Protein AF-A0A7C3SMB8-F1 (afdb_monomer_lite)

Structure (mmCIF, N/CA/C/O backbone):
data_AF-A0A7C3SMB8-F1
#
_entry.id   AF-A0A7C3SMB8-F1
#
loop_
_atom_site.group_PDB
_atom_site.id
_atom_site.type_symbol
_atom_site.label_atom_id
_atom_site.label_alt_id
_atom_site.label_comp_id
_atom_site.label_asym_id
_atom_site.label_entity_id
_atom_site.label_seq_id
_atom_site.pdbx_PDB_ins_code
_atom_site.Cartn_x
_atom_site.Cartn_y
_atom_site.Cartn_z
_atom_site.occupancy
_atom_site.B_iso_or_equiv
_atom_site.auth_seq_id
_atom_site.auth_comp_id
_atom_site.auth_asym_id
_atom_site.auth_atom_id
_atom_site.pdbx_PDB_model_num
ATOM 1 N N . MET A 1 1 ? 46.370 -9.420 -11.847 1.00 51.91 1 MET A N 1
ATOM 2 C CA . MET A 1 1 ? 45.441 -8.405 -11.314 1.00 51.91 1 MET A CA 1
ATOM 3 C C . MET A 1 1 ? 44.221 -8.369 -12.241 1.00 51.91 1 MET A C 1
ATOM 5 O O . MET A 1 1 ? 43.863 -7.312 -12.716 1.00 51.91 1 MET A O 1
ATOM 9 N N . ASP A 1 2 ? 43.596 -9.518 -12.563 1.00 55.16 2 ASP A N 1
ATOM 10 C CA . ASP A 1 2 ? 42.819 -9.620 -13.826 1.00 55.16 2 ASP A CA 1
ATOM 11 C C . ASP A 1 2 ? 41.520 -10.441 -13.740 1.00 55.16 2 ASP A C 1
ATOM 13 O O . ASP A 1 2 ? 40.904 -10.730 -14.759 1.00 55.16 2 ASP A O 1
ATOM 17 N N . ARG A 1 3 ? 41.046 -10.814 -12.540 1.00 56.50 3 ARG A N 1
ATOM 18 C CA . ARG A 1 3 ? 39.728 -11.476 -12.392 1.00 56.50 3 ARG A CA 1
ATOM 19 C C . ARG A 1 3 ? 38.562 -10.496 -12.253 1.00 56.50 3 ARG A C 1
ATOM 21 O O . ARG A 1 3 ? 37.446 -10.824 -12.637 1.00 56.50 3 ARG A O 1
ATOM 28 N N . HIS A 1 4 ? 38.808 -9.284 -11.754 1.00 50.16 4 HIS A N 1
ATOM 29 C CA . HIS A 1 4 ? 37.756 -8.275 -11.585 1.00 50.16 4 HIS A CA 1
ATOM 30 C C . HIS A 1 4 ? 37.305 -7.657 -12.916 1.00 50.16 4 HIS A C 1
ATOM 32 O O . HIS A 1 4 ? 36.142 -7.295 -13.039 1.00 50.16 4 HIS A O 1
ATOM 38 N N . VAL A 1 5 ? 38.179 -7.602 -13.929 1.00 56.75 5 VAL A N 1
ATOM 39 C CA . VAL A 1 5 ? 37.849 -7.068 -15.265 1.00 56.75 5 VAL A CA 1
ATOM 40 C C . VAL A 1 5 ? 37.092 -8.102 -16.116 1.00 56.75 5 VAL A C 1
ATOM 42 O O . VAL A 1 5 ? 36.185 -7.744 -16.865 1.00 56.75 5 VAL A O 1
ATOM 45 N N . GLN A 1 6 ? 37.370 -9.401 -15.939 1.00 52.41 6 GLN A N 1
ATOM 46 C CA . GLN A 1 6 ? 36.675 -10.476 -16.667 1.00 52.41 6 GLN A CA 1
ATOM 47 C C . GLN A 1 6 ? 35.189 -10.608 -16.289 1.00 52.41 6 GLN A C 1
ATOM 49 O O . GLN A 1 6 ? 34.368 -10.950 -17.139 1.00 52.41 6 GLN A O 1
ATOM 54 N N . LEU A 1 7 ? 34.812 -10.269 -15.050 1.00 52.94 7 LEU A N 1
ATOM 55 C CA . LEU A 1 7 ? 33.410 -10.286 -14.607 1.00 52.94 7 LEU A CA 1
ATOM 56 C C . LEU A 1 7 ? 32.553 -9.200 -15.284 1.00 52.94 7 LEU A C 1
ATOM 58 O O . LEU A 1 7 ? 31.356 -9.405 -15.482 1.00 52.94 7 LEU A O 1
ATOM 62 N N . TYR A 1 8 ? 33.155 -8.075 -15.686 1.00 48.62 8 TYR A N 1
ATOM 63 C CA . TYR A 1 8 ? 32.461 -7.037 -16.457 1.00 48.62 8 TYR A CA 1
ATOM 64 C C . TYR A 1 8 ? 32.262 -7.451 -17.924 1.00 48.62 8 TYR A C 1
ATOM 66 O O . TYR A 1 8 ? 31.190 -7.217 -18.478 1.00 48.62 8 TYR A O 1
ATOM 74 N N . GLY A 1 9 ? 33.240 -8.137 -18.529 1.00 45.81 9 GLY A N 1
ATOM 75 C CA . GLY A 1 9 ? 33.131 -8.660 -19.898 1.00 45.81 9 GLY A CA 1
ATOM 76 C C . GLY A 1 9 ? 32.099 -9.785 -20.054 1.00 45.81 9 GLY A C 1
ATOM 77 O O . GLY A 1 9 ? 31.404 -9.848 -21.063 1.00 45.81 9 GLY A O 1
ATOM 78 N N . ALA A 1 10 ? 31.930 -10.635 -19.035 1.00 52.28 10 ALA A N 1
ATOM 79 C CA . ALA A 1 10 ? 30.941 -11.716 -19.054 1.00 52.28 10 ALA A CA 1
ATOM 80 C C . ALA A 1 10 ? 29.486 -11.217 -18.943 1.00 52.28 10 ALA A C 1
ATOM 82 O O . ALA A 1 10 ? 28.578 -11.841 -19.488 1.00 52.28 10 ALA A O 1
ATOM 83 N N . ARG A 1 11 ? 29.248 -10.076 -18.276 1.00 53.06 11 ARG A N 1
ATOM 84 C CA . ARG A 1 11 ? 27.901 -9.497 -18.125 1.00 53.06 11 ARG A CA 1
ATOM 85 C C . ARG A 1 11 ? 27.381 -8.863 -19.418 1.00 53.06 11 ARG A C 1
ATOM 87 O O . ARG A 1 11 ? 26.179 -8.908 -19.667 1.00 53.06 11 ARG A O 1
ATOM 94 N N . ALA A 1 12 ? 28.284 -8.340 -20.248 1.00 53.62 12 ALA A N 1
ATOM 95 C CA . ALA A 1 12 ? 27.965 -7.744 -21.545 1.00 53.62 12 ALA A CA 1
ATOM 96 C C . ALA A 1 12 ? 27.454 -8.762 -22.584 1.00 53.62 12 ALA A C 1
ATOM 98 O O . ALA A 1 12 ? 26.794 -8.368 -23.536 1.00 53.62 12 ALA A O 1
ATOM 99 N N . ASN A 1 13 ? 27.726 -10.058 -22.390 1.00 51.72 13 ASN A N 1
ATOM 100 C CA . ASN A 1 13 ? 27.324 -11.132 -23.304 1.00 51.72 13 ASN A CA 1
ATOM 101 C C . ASN A 1 13 ? 26.269 -12.069 -22.686 1.00 51.72 13 ASN A C 1
ATOM 103 O O . ASN A 1 13 ? 26.149 -13.231 -23.076 1.00 51.72 13 ASN A O 1
ATOM 107 N N . THR A 1 14 ? 25.536 -11.592 -21.672 1.00 59.62 14 THR A N 1
ATOM 108 C CA . THR A 1 14 ? 24.451 -12.382 -21.081 1.00 59.62 14 THR A CA 1
ATOM 109 C C . THR A 1 14 ? 23.275 -12.444 -22.058 1.00 59.62 14 THR A C 1
ATOM 111 O O . THR A 1 14 ? 22.805 -11.403 -22.518 1.00 59.62 14 THR A O 1
ATOM 114 N N . PRO A 1 15 ? 22.797 -13.646 -22.419 1.00 57.59 15 PRO A N 1
ATOM 115 C CA . PRO A 1 15 ? 21.711 -13.765 -23.373 1.00 57.59 15 PRO A CA 1
ATOM 116 C C . PRO A 1 15 ? 20.425 -13.127 -22.836 1.00 57.59 15 PRO A C 1
ATOM 118 O O . PRO A 1 15 ? 19.921 -13.517 -21.782 1.00 57.59 15 PRO A O 1
ATOM 121 N N . ALA A 1 16 ? 19.855 -12.197 -23.607 1.00 58.62 16 ALA A N 1
ATOM 122 C CA . ALA A 1 16 ? 18.616 -11.481 -23.282 1.00 58.62 16 ALA A CA 1
ATOM 123 C C . ALA A 1 16 ? 17.380 -12.393 -23.107 1.00 58.62 16 ALA A C 1
ATOM 125 O O . ALA A 1 16 ? 16.360 -11.956 -22.585 1.00 58.62 16 ALA A O 1
ATOM 126 N N . TRP A 1 17 ? 17.463 -13.663 -23.520 1.00 56.94 17 TRP A N 1
ATOM 127 C CA . TRP A 1 17 ? 16.396 -14.658 -23.371 1.00 56.94 17 TRP A CA 1
ATOM 128 C C . TRP A 1 17 ? 16.336 -15.304 -21.980 1.00 56.94 17 TRP A C 1
ATOM 130 O O . TRP A 1 17 ? 15.407 -16.063 -21.701 1.00 56.94 17 TRP A O 1
ATOM 140 N N . LEU A 1 18 ? 17.301 -15.030 -21.094 1.00 69.62 18 LEU A N 1
ATOM 141 C CA . LEU A 1 18 ? 17.241 -15.531 -19.725 1.00 69.62 18 LEU A CA 1
ATOM 142 C C . LEU A 1 18 ? 16.073 -14.864 -18.978 1.00 69.62 18 LEU A C 1
ATOM 144 O O . LEU A 1 18 ? 16.053 -13.636 -18.861 1.00 69.62 18 LEU A O 1
ATOM 148 N N . PRO A 1 19 ? 15.142 -15.637 -18.385 1.00 60.72 19 PRO A N 1
ATOM 149 C CA . PRO A 1 19 ? 13.992 -15.079 -17.668 1.00 60.72 19 PRO A CA 1
ATOM 150 C C . PRO A 1 19 ? 14.398 -14.143 -16.520 1.00 60.72 19 PRO A C 1
ATOM 152 O O . PRO A 1 19 ? 13.675 -13.207 -16.198 1.00 60.72 19 PRO A O 1
ATOM 155 N N . GLY A 1 20 ? 15.588 -14.341 -15.942 1.00 59.94 20 GLY A N 1
ATOM 156 C CA . GLY A 1 20 ? 16.136 -13.461 -14.909 1.00 59.94 20 GLY A CA 1
ATOM 157 C C . GLY A 1 20 ? 16.519 -12.058 -15.397 1.00 59.94 20 GLY A C 1
ATOM 158 O O . GLY A 1 20 ? 16.496 -11.134 -14.595 1.00 59.94 20 GLY A O 1
ATOM 159 N N . VAL A 1 21 ? 16.837 -11.868 -16.684 1.00 63.62 21 VAL A N 1
ATOM 160 C CA . VAL A 1 21 ? 17.209 -10.552 -17.245 1.00 63.62 21 VAL A CA 1
ATOM 161 C C . VAL A 1 21 ? 15.972 -9.683 -17.487 1.00 63.62 21 VAL A C 1
ATOM 163 O O . VAL A 1 21 ? 16.014 -8.489 -17.213 1.00 63.62 21 VAL A O 1
ATOM 166 N N . LEU A 1 22 ? 14.844 -10.293 -17.868 1.00 60.06 22 LEU A N 1
ATOM 167 C CA . LEU A 1 22 ? 13.553 -9.615 -18.067 1.00 60.06 22 LEU A CA 1
ATOM 168 C C . LEU A 1 22 ? 12.982 -8.976 -16.788 1.00 60.06 22 LEU A C 1
ATOM 170 O O . LEU A 1 22 ? 12.187 -8.043 -16.869 1.00 60.06 22 LEU A O 1
ATOM 174 N N . LEU A 1 23 ? 13.368 -9.472 -15.607 1.00 59.06 23 LEU A N 1
ATOM 175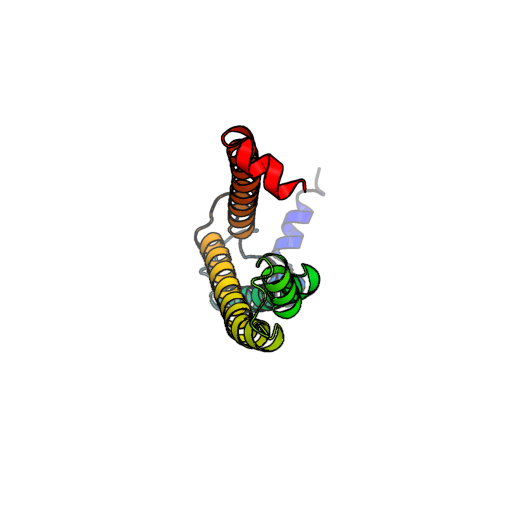 C CA . LEU A 1 23 ? 12.932 -8.942 -14.306 1.00 59.06 23 LEU A CA 1
ATOM 176 C C . LEU A 1 23 ? 13.840 -7.825 -13.778 1.00 59.06 23 LEU A C 1
ATOM 178 O O . LEU A 1 23 ? 13.481 -7.124 -12.829 1.00 59.06 23 LEU A O 1
ATOM 182 N N . ILE A 1 24 ? 15.028 -7.659 -14.362 1.00 61.97 24 ILE A N 1
ATOM 183 C CA . ILE A 1 24 ? 15.972 -6.630 -13.946 1.00 61.97 24 ILE A CA 1
ATOM 184 C C . ILE A 1 24 ? 15.566 -5.339 -14.641 1.00 61.97 24 ILE A C 1
ATOM 186 O O . ILE A 1 24 ? 15.664 -5.192 -15.856 1.00 61.97 24 ILE A O 1
ATOM 190 N N . ALA A 1 25 ? 15.123 -4.378 -13.837 1.00 59.69 25 ALA A N 1
ATOM 191 C CA . ALA A 1 25 ? 14.883 -3.026 -14.300 1.00 59.69 25 ALA A CA 1
ATOM 192 C C . ALA A 1 25 ? 16.101 -2.506 -15.092 1.00 59.69 25 ALA A C 1
ATOM 194 O O . ALA A 1 25 ? 17.234 -2.725 -14.646 1.00 59.69 25 ALA A O 1
ATOM 195 N N . PRO A 1 26 ? 15.901 -1.769 -16.200 1.00 59.09 26 PRO A N 1
ATOM 196 C CA . PRO A 1 26 ? 16.958 -1.327 -17.123 1.00 59.09 26 PRO A CA 1
ATOM 197 C C . PRO A 1 26 ? 17.905 -0.247 -16.546 1.00 59.09 26 PRO A C 1
ATOM 199 O O . PRO A 1 26 ? 18.420 0.614 -17.254 1.00 59.09 26 PRO A O 1
ATOM 202 N N . ARG A 1 27 ? 18.146 -0.279 -15.233 1.00 54.25 27 ARG A N 1
ATOM 203 C CA . ARG A 1 27 ? 19.013 0.619 -14.463 1.00 54.25 27 ARG A CA 1
ATOM 204 C C . ARG A 1 27 ? 20.472 0.151 -14.414 1.00 54.25 27 ARG A C 1
ATOM 206 O O . ARG A 1 27 ? 21.333 0.945 -14.046 1.00 54.25 27 ARG A O 1
ATOM 213 N N . ALA A 1 28 ? 20.780 -1.097 -14.777 1.00 46.03 28 ALA A N 1
ATOM 214 C CA . ALA A 1 28 ? 22.133 -1.641 -14.665 1.00 46.03 28 ALA A CA 1
ATOM 215 C C . ALA A 1 28 ? 22.776 -1.931 -16.032 1.00 46.03 28 ALA A C 1
ATOM 217 O O . ALA A 1 28 ? 22.432 -2.903 -16.694 1.00 46.03 28 ALA A O 1
ATOM 218 N N . LEU A 1 29 ? 23.793 -1.114 -16.334 1.00 45.66 29 LEU A N 1
ATOM 219 C CA . LEU A 1 29 ? 24.797 -1.219 -17.400 1.00 45.66 29 LEU A CA 1
ATOM 220 C C . LEU A 1 29 ? 24.371 -0.806 -18.827 1.00 45.66 29 LEU A C 1
ATOM 222 O O . LEU A 1 29 ? 23.732 -1.534 -19.571 1.00 45.66 29 LEU A O 1
ATOM 226 N N . SER A 1 30 ? 24.859 0.384 -19.199 1.00 46.41 30 SER A N 1
ATOM 227 C CA . SER A 1 30 ? 25.280 0.773 -20.555 1.00 46.41 30 SER A CA 1
ATOM 228 C C . SER A 1 30 ? 24.243 0.817 -21.687 1.00 46.41 30 SER A C 1
ATOM 230 O O . SER A 1 30 ? 24.482 0.256 -22.746 1.00 46.41 30 SER A O 1
ATOM 232 N N . GLN A 1 31 ? 23.238 1.684 -21.507 1.00 4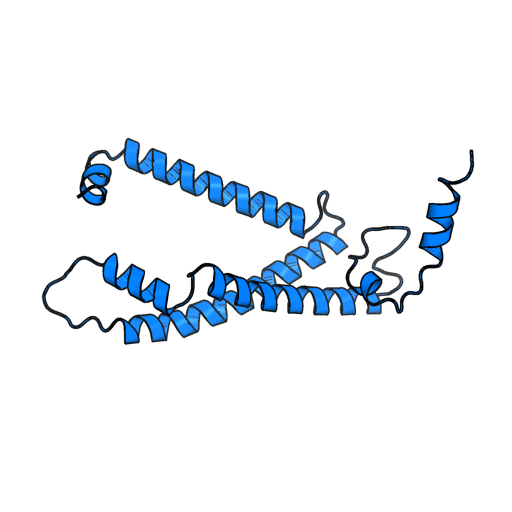9.72 31 GLN A N 1
ATOM 233 C CA . GLN A 1 31 ? 22.480 2.387 -22.563 1.00 49.72 31 GLN A CA 1
ATOM 234 C C . GLN A 1 31 ? 21.468 1.563 -23.380 1.00 49.72 31 GLN A C 1
ATOM 236 O O . GLN A 1 31 ? 21.814 0.522 -23.919 1.00 49.72 31 GLN A O 1
ATOM 241 N N . PRO A 1 32 ? 20.289 2.121 -23.703 1.00 52.66 32 PRO A N 1
ATOM 242 C CA . PRO A 1 32 ? 19.385 3.008 -22.974 1.00 52.66 32 PRO A CA 1
ATOM 243 C C . PRO A 1 32 ? 17.965 2.389 -22.897 1.00 52.66 32 PRO A C 1
ATOM 245 O O . PRO A 1 32 ? 17.578 1.556 -23.711 1.00 52.66 32 PRO A O 1
ATOM 248 N N . ALA A 1 33 ? 17.101 2.895 -22.016 1.00 49.72 33 ALA A N 1
ATOM 249 C CA . ALA A 1 33 ? 15.658 2.597 -22.056 1.00 49.72 33 ALA A CA 1
ATOM 250 C C . ALA A 1 33 ? 14.973 2.964 -23.405 1.00 49.72 33 ALA A C 1
ATOM 252 O O . ALA A 1 33 ? 13.796 2.668 -23.599 1.00 49.72 33 ALA A O 1
ATOM 253 N N . LEU A 1 34 ? 15.723 3.598 -24.322 1.00 46.81 34 LEU A N 1
ATOM 254 C CA . LEU A 1 34 ? 15.347 4.009 -25.674 1.00 46.81 34 LEU A CA 1
ATOM 255 C C . LEU A 1 34 ? 15.883 3.105 -26.808 1.00 46.81 34 LEU A C 1
ATOM 257 O O . LEU A 1 34 ? 15.393 3.265 -27.920 1.00 46.81 34 LEU A O 1
ATOM 261 N N . ALA A 1 35 ? 16.856 2.198 -26.596 1.00 55.19 35 ALA A N 1
ATOM 262 C CA . ALA A 1 35 ? 17.314 1.321 -27.699 1.00 55.19 35 ALA A CA 1
ATOM 263 C C . ALA A 1 35 ? 16.409 0.106 -27.895 1.00 55.19 35 ALA A C 1
ATOM 265 O O . ALA A 1 35 ? 16.194 -0.291 -29.032 1.00 55.19 35 ALA A O 1
ATOM 266 N N . ASP A 1 36 ? 15.820 -0.417 -26.816 1.00 64.06 36 ASP A N 1
ATOM 267 C CA . ASP A 1 36 ? 14.873 -1.533 -26.874 1.00 64.06 36 ASP A CA 1
ATOM 268 C C . ASP A 1 36 ? 13.544 -1.152 -26.199 1.00 64.06 36 ASP A C 1
ATOM 270 O O . ASP A 1 36 ? 13.244 -1.606 -25.088 1.00 64.06 36 ASP A O 1
ATOM 274 N N . PRO A 1 37 ? 12.705 -0.319 -26.851 1.00 70.44 37 PRO A N 1
ATOM 275 C CA . PRO A 1 37 ? 11.393 0.064 -26.319 1.00 70.44 37 PRO A CA 1
ATOM 276 C C . PRO A 1 37 ? 10.500 -1.153 -26.035 1.00 70.44 37 PRO A C 1
ATOM 278 O O . PRO A 1 37 ? 9.674 -1.122 -25.123 1.00 70.44 37 PRO A O 1
ATOM 281 N N . VAL A 1 38 ? 10.710 -2.252 -26.767 1.00 76.69 38 VAL A N 1
ATOM 282 C CA . VAL A 1 38 ? 10.015 -3.530 -26.570 1.00 76.69 38 VAL A CA 1
ATOM 283 C C . VAL A 1 38 ? 10.360 -4.150 -25.212 1.00 76.69 38 VAL A C 1
ATOM 285 O O . VAL A 1 38 ? 9.460 -4.587 -24.499 1.00 76.69 38 VAL A O 1
ATOM 288 N N . HIS A 1 39 ? 11.633 -4.140 -24.805 1.00 71.50 39 HIS A N 1
ATOM 289 C CA . HIS A 1 39 ? 12.053 -4.681 -23.509 1.00 71.50 39 HIS A CA 1
ATOM 290 C C . HIS A 1 39 ? 11.499 -3.846 -22.347 1.00 71.50 39 HIS A C 1
ATOM 292 O O . HIS A 1 39 ? 10.957 -4.397 -21.389 1.00 71.50 39 HIS A O 1
ATOM 298 N N . THR A 1 40 ? 11.558 -2.514 -22.457 1.00 74.56 40 THR A N 1
ATOM 299 C CA . THR A 1 40 ? 10.993 -1.595 -21.453 1.00 74.56 40 THR A CA 1
ATOM 300 C C . THR A 1 40 ? 9.486 -1.798 -21.287 1.00 74.56 40 THR A C 1
ATOM 302 O O . THR A 1 40 ? 8.988 -1.800 -20.160 1.00 74.56 40 THR A O 1
ATOM 305 N N . LEU A 1 41 ? 8.758 -2.017 -22.387 1.00 82.25 41 LEU A N 1
ATOM 306 C CA . LEU A 1 41 ? 7.319 -2.276 -22.354 1.00 82.25 41 LEU A CA 1
ATOM 307 C C . LEU A 1 41 ? 6.989 -3.619 -21.686 1.00 82.25 41 LEU A C 1
ATOM 309 O O . LEU A 1 41 ? 6.109 -3.670 -20.829 1.00 82.25 41 LEU A O 1
ATOM 313 N N . ILE A 1 42 ? 7.711 -4.691 -22.031 1.00 83.44 42 ILE A N 1
ATOM 314 C CA . ILE A 1 42 ? 7.521 -6.018 -21.423 1.00 83.44 42 ILE A CA 1
ATOM 315 C C . ILE A 1 42 ? 7.822 -5.968 -19.921 1.00 83.44 42 ILE A C 1
ATOM 317 O O . ILE A 1 42 ? 7.023 -6.461 -19.123 1.00 83.44 42 ILE A O 1
ATOM 321 N N . TYR A 1 43 ? 8.922 -5.318 -19.528 1.00 82.06 43 TYR A N 1
ATOM 322 C CA . TYR A 1 43 ? 9.263 -5.100 -18.122 1.00 82.06 43 TYR A CA 1
ATOM 323 C C . TYR A 1 43 ? 8.158 -4.327 -17.392 1.00 82.06 43 TYR A C 1
ATOM 325 O O . TYR A 1 43 ? 7.730 -4.744 -16.319 1.00 82.06 43 TYR A O 1
ATOM 333 N N . ALA A 1 44 ? 7.659 -3.229 -17.971 1.00 85.38 44 ALA A N 1
ATOM 334 C CA . ALA A 1 44 ? 6.617 -2.409 -17.357 1.00 85.38 44 ALA A CA 1
ATOM 335 C C . ALA A 1 44 ? 5.321 -3.197 -17.123 1.00 85.38 44 ALA A C 1
ATOM 337 O O . ALA A 1 44 ? 4.757 -3.149 -16.029 1.00 85.38 44 ALA A O 1
ATOM 338 N N . VAL A 1 45 ? 4.870 -3.954 -18.128 1.00 89.81 45 VAL A N 1
ATOM 339 C CA . VAL A 1 45 ? 3.667 -4.791 -18.024 1.00 89.81 45 VAL A CA 1
ATOM 340 C C . VAL A 1 45 ? 3.854 -5.862 -16.955 1.00 89.81 45 VAL A C 1
ATOM 342 O O . VAL A 1 45 ? 3.002 -6.006 -16.080 1.00 89.81 45 VAL A O 1
ATOM 345 N N . LEU A 1 46 ? 4.980 -6.578 -16.975 1.00 89.12 46 LEU A N 1
ATOM 346 C CA . LEU A 1 46 ? 5.258 -7.625 -15.996 1.00 89.12 46 LEU A CA 1
ATOM 347 C C . LEU A 1 46 ? 5.354 -7.053 -14.576 1.00 89.12 46 LEU A C 1
ATOM 349 O O . LEU A 1 46 ? 4.788 -7.628 -13.648 1.00 89.12 46 LEU A O 1
ATOM 353 N N . TYR A 1 47 ? 6.000 -5.898 -14.409 1.00 88.81 47 TYR A N 1
ATOM 354 C CA . TYR A 1 47 ? 6.117 -5.215 -13.123 1.00 88.81 47 TYR A CA 1
ATOM 355 C C . TYR A 1 47 ? 4.747 -4.824 -12.561 1.00 88.81 47 TYR A C 1
ATOM 357 O O . TYR A 1 47 ? 4.466 -5.084 -11.394 1.00 88.81 47 TYR A O 1
ATOM 365 N N . VAL A 1 48 ? 3.872 -4.240 -13.387 1.00 92.62 48 VAL A N 1
ATOM 366 C CA . VAL A 1 48 ? 2.510 -3.866 -12.973 1.00 92.62 48 VAL A CA 1
ATOM 367 C C . VAL A 1 48 ? 1.680 -5.103 -12.631 1.00 92.62 48 VAL A C 1
ATOM 369 O O . VAL A 1 48 ? 1.008 -5.111 -11.602 1.00 92.62 48 VAL A O 1
ATOM 372 N N . LEU A 1 49 ? 1.755 -6.170 -13.433 1.00 94.12 49 LEU A N 1
ATOM 373 C CA . LEU A 1 49 ? 1.066 -7.430 -13.135 1.00 94.12 49 LEU A CA 1
ATOM 374 C C . LEU A 1 49 ? 1.522 -8.017 -11.797 1.00 94.12 49 LEU A C 1
ATOM 376 O O . LEU A 1 49 ? 0.691 -8.413 -10.978 1.00 94.12 49 LEU A O 1
ATOM 380 N N . LEU A 1 50 ? 2.832 -8.022 -11.550 1.00 92.25 50 LEU A N 1
ATOM 381 C CA . LEU A 1 50 ? 3.394 -8.488 -10.291 1.00 92.25 50 LEU A CA 1
ATOM 382 C C . LEU A 1 50 ? 2.962 -7.593 -9.122 1.00 92.25 50 LEU A C 1
ATOM 384 O O . LEU A 1 50 ? 2.597 -8.114 -8.074 1.00 92.25 50 LEU A O 1
ATOM 388 N N . ALA A 1 51 ? 2.926 -6.270 -9.303 1.00 92.88 51 ALA A N 1
ATOM 389 C CA . ALA A 1 51 ? 2.462 -5.322 -8.290 1.00 92.88 51 ALA A CA 1
ATOM 390 C C . ALA A 1 51 ? 0.978 -5.519 -7.928 1.00 92.88 51 ALA A C 1
ATOM 392 O O . ALA A 1 51 ? 0.606 -5.396 -6.759 1.00 92.88 51 ALA A O 1
ATOM 393 N N . VAL A 1 52 ? 0.127 -5.856 -8.902 1.00 95.00 52 VAL A N 1
ATOM 394 C CA . VAL A 1 52 ? -1.284 -6.202 -8.658 1.00 95.00 52 VAL A CA 1
ATOM 395 C C . VAL A 1 52 ? -1.399 -7.520 -7.904 1.00 95.00 52 VAL A C 1
ATOM 397 O O . VAL A 1 52 ? -2.110 -7.580 -6.903 1.00 95.00 52 VAL A O 1
ATOM 400 N N . LEU A 1 53 ? -0.668 -8.554 -8.329 1.00 95.19 53 LEU A N 1
ATOM 401 C CA . LEU A 1 53 ? -0.659 -9.848 -7.644 1.00 95.19 53 LEU A CA 1
ATOM 402 C C . LEU A 1 53 ? -0.205 -9.689 -6.188 1.00 95.19 53 LEU A C 1
ATOM 404 O O . LEU A 1 53 ? -0.876 -10.174 -5.279 1.00 95.19 53 LEU A O 1
ATOM 408 N N . PHE A 1 54 ? 0.884 -8.952 -5.959 1.00 93.38 54 PHE A N 1
ATOM 409 C CA . PHE A 1 54 ? 1.375 -8.659 -4.616 1.00 93.38 54 PHE A CA 1
ATOM 410 C C . PHE A 1 54 ? 0.405 -7.805 -3.803 1.00 93.38 54 PHE A C 1
ATOM 412 O O . PHE A 1 54 ? 0.241 -8.074 -2.621 1.00 93.38 54 PHE A O 1
ATOM 419 N N . GLY A 1 55 ? -0.268 -6.817 -4.399 1.00 92.56 55 GLY A N 1
ATOM 420 C CA . GLY A 1 55 ? -1.267 -6.014 -3.688 1.00 92.56 55 GLY A CA 1
ATOM 421 C C . GLY A 1 55 ? -2.468 -6.838 -3.227 1.00 92.56 55 GLY A C 1
ATOM 422 O O . GLY A 1 55 ? -2.927 -6.693 -2.096 1.00 92.56 55 GLY A O 1
ATOM 423 N N . VAL A 1 56 ? -2.937 -7.757 -4.074 1.00 93.06 56 VAL A N 1
ATOM 424 C CA . VAL A 1 56 ? -3.995 -8.713 -3.725 1.00 93.06 56 VAL A CA 1
ATOM 425 C C . VAL A 1 56 ? -3.534 -9.666 -2.623 1.00 93.06 56 VAL A C 1
ATOM 427 O O . VAL A 1 56 ? -4.235 -9.832 -1.626 1.00 93.06 56 VAL A O 1
ATOM 430 N N . ALA A 1 57 ? -2.351 -10.265 -2.772 1.00 94.12 57 ALA A N 1
ATOM 431 C CA . ALA A 1 57 ? -1.794 -11.172 -1.774 1.00 94.12 57 ALA A CA 1
ATOM 432 C C . ALA A 1 57 ? -1.584 -10.470 -0.424 1.00 94.12 57 ALA A C 1
ATOM 434 O O . ALA A 1 57 ? -1.938 -11.024 0.614 1.00 94.12 57 ALA A O 1
ATOM 435 N N . TRP A 1 58 ? -1.085 -9.231 -0.443 1.00 92.94 58 TRP A N 1
ATOM 436 C CA . TRP A 1 58 ? -0.853 -8.424 0.751 1.00 92.94 58 TRP A CA 1
ATOM 437 C C . TRP A 1 58 ? -2.121 -8.296 1.588 1.00 92.94 58 TRP A C 1
ATOM 439 O O . TRP A 1 58 ? -2.092 -8.630 2.767 1.00 92.94 58 TRP A O 1
ATOM 449 N N . ILE A 1 59 ? -3.245 -7.925 0.971 1.00 92.31 59 ILE A N 1
ATOM 450 C CA . ILE A 1 59 ? -4.524 -7.737 1.671 1.00 92.31 59 ILE A CA 1
ATOM 451 C C . ILE A 1 59 ? -5.017 -9.013 2.340 1.00 92.31 59 ILE A C 1
ATOM 453 O O . ILE A 1 59 ? -5.481 -8.962 3.478 1.00 92.31 59 ILE A O 1
ATOM 457 N N . LEU A 1 60 ? -4.886 -10.148 1.652 1.00 89.19 60 LEU A N 1
ATOM 458 C CA . LEU A 1 60 ? -5.273 -11.450 2.192 1.00 89.19 60 LEU A CA 1
ATOM 459 C C . LEU A 1 60 ? -4.386 -11.860 3.377 1.00 89.19 60 LEU A C 1
ATOM 461 O O . LEU A 1 60 ? -4.868 -12.489 4.312 1.00 89.19 60 LEU A O 1
ATOM 465 N N . THR A 1 61 ? -3.098 -11.505 3.353 1.00 92.00 61 THR A N 1
ATOM 466 C CA . THR A 1 61 ? -2.144 -11.866 4.419 1.00 92.00 61 THR A CA 1
ATOM 467 C C . THR A 1 61 ? -2.109 -10.889 5.591 1.00 92.00 61 THR A C 1
ATOM 469 O O . THR A 1 61 ? -1.766 -11.284 6.700 1.00 92.00 61 THR A O 1
ATOM 472 N N . SER A 1 62 ? -2.449 -9.619 5.371 1.00 89.19 62 SER A N 1
ATOM 473 C CA . SER A 1 62 ? -2.348 -8.562 6.379 1.00 89.19 62 SER A CA 1
ATOM 474 C C . SER A 1 62 ? -3.604 -8.424 7.243 1.00 89.19 62 SER A C 1
ATOM 476 O O . SER A 1 62 ? -3.667 -7.508 8.057 1.00 89.19 62 SER A O 1
ATOM 478 N N . GLY A 1 63 ? -4.632 -9.251 7.014 1.00 85.25 63 GLY A N 1
ATOM 479 C CA . GLY A 1 63 ? -5.938 -9.109 7.665 1.00 85.25 63 GLY A CA 1
ATOM 480 C C . GLY A 1 63 ? -6.663 -7.809 7.299 1.00 85.25 63 GLY A C 1
ATOM 481 O O . GLY A 1 63 ? -7.515 -7.353 8.051 1.00 85.25 63 GLY A O 1
ATOM 482 N N . MET A 1 64 ? -6.309 -7.187 6.162 1.00 87.19 64 MET A N 1
ATOM 483 C CA . MET A 1 64 ? -7.016 -6.011 5.625 1.00 87.19 64 MET A CA 1
ATOM 484 C C . MET A 1 64 ? -8.150 -6.424 4.680 1.00 87.19 64 MET A C 1
ATOM 486 O O . MET A 1 64 ? -8.618 -5.635 3.854 1.00 87.19 64 MET A O 1
ATOM 490 N N . ASP A 1 65 ? -8.564 -7.68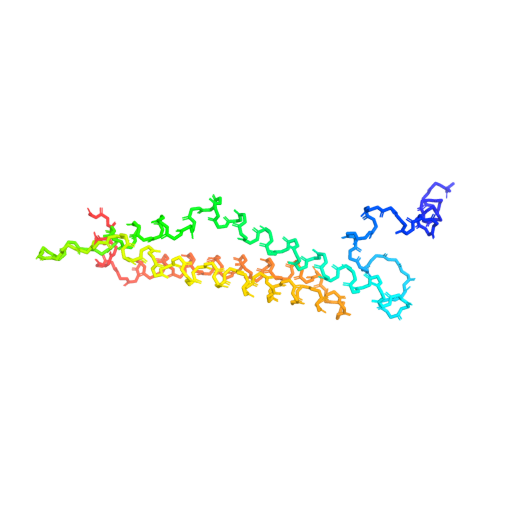5 4.752 1.00 91.06 65 ASP A N 1
ATOM 491 C CA . ASP A 1 65 ? -9.650 -8.206 3.953 1.00 91.06 65 ASP A CA 1
ATOM 492 C C . ASP A 1 65 ? -10.998 -7.589 4.387 1.00 91.06 65 ASP A C 1
ATOM 494 O O . ASP A 1 65 ? -11.167 -7.132 5.522 1.00 91.06 65 ASP A O 1
ATOM 498 N N . PRO A 1 66 ? -11.990 -7.547 3.485 1.00 88.00 66 PRO A N 1
ATOM 499 C CA . PRO A 1 66 ? -13.263 -6.885 3.754 1.00 88.00 66 PRO A CA 1
ATOM 500 C C . PRO A 1 66 ? -14.052 -7.452 4.931 1.00 88.00 66 PRO A C 1
ATOM 502 O O . PRO A 1 66 ? -14.868 -6.730 5.501 1.00 88.00 66 PRO A O 1
ATOM 505 N N . GLU A 1 67 ? -13.866 -8.734 5.245 1.00 88.38 67 GLU A N 1
ATOM 506 C CA . GLU A 1 67 ? -14.598 -9.425 6.305 1.00 88.38 67 GLU A CA 1
ATOM 507 C C . GLU A 1 67 ? -14.009 -9.023 7.655 1.00 88.38 67 GLU A C 1
ATOM 509 O O . GLU A 1 67 ? -14.730 -8.476 8.488 1.00 88.38 67 GLU A O 1
ATOM 514 N N . THR A 1 68 ? -12.688 -9.138 7.806 1.00 88.88 68 THR A N 1
ATOM 515 C CA . THR A 1 68 ? -11.966 -8.706 9.008 1.00 88.88 68 THR A CA 1
ATOM 516 C C . THR A 1 68 ? -12.164 -7.214 9.282 1.00 88.88 68 THR A C 1
ATOM 518 O O . THR A 1 68 ? -12.421 -6.814 10.418 1.00 88.88 68 THR A O 1
ATOM 521 N N . GLN A 1 69 ? -12.117 -6.364 8.250 1.00 88.81 69 GLN A N 1
ATOM 522 C CA . GLN A 1 69 ? -12.350 -4.927 8.418 1.00 88.81 69 GLN A CA 1
ATOM 523 C C . GLN A 1 69 ? -13.805 -4.606 8.791 1.00 88.81 69 GLN A C 1
ATOM 525 O O . GLN A 1 69 ? -14.041 -3.710 9.600 1.00 88.81 69 GLN A O 1
ATOM 530 N N . ALA A 1 70 ? -14.791 -5.322 8.241 1.00 86.25 70 ALA A N 1
ATOM 531 C CA . ALA A 1 70 ? -16.190 -5.143 8.625 1.00 86.25 70 ALA A CA 1
ATOM 532 C C . ALA A 1 70 ? -16.451 -5.604 10.065 1.00 86.25 70 ALA A C 1
ATOM 534 O O . ALA A 1 70 ? -17.182 -4.928 10.786 1.00 86.25 70 ALA A O 1
ATOM 535 N N . GLU A 1 71 ? -15.821 -6.698 10.497 1.00 85.25 71 GLU A N 1
ATOM 536 C CA . GLU A 1 71 ? -15.878 -7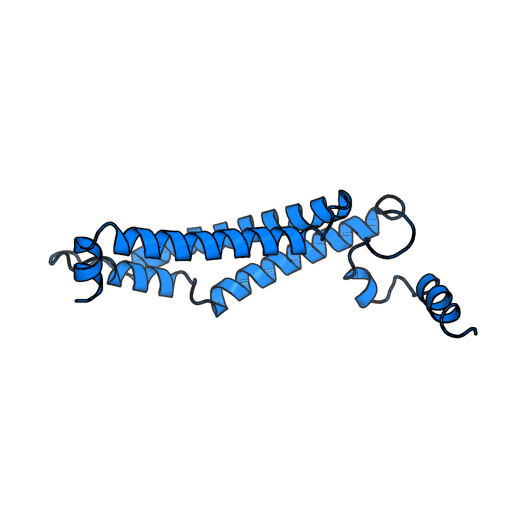.178 11.877 1.00 85.25 71 GLU A CA 1
ATOM 537 C C . GLU A 1 71 ? -15.250 -6.157 12.839 1.00 85.25 71 GLU A C 1
ATOM 539 O O . GLU A 1 71 ? -15.853 -5.809 13.855 1.00 85.25 71 GLU A O 1
ATOM 544 N N . GLN A 1 72 ? -14.075 -5.610 12.506 1.00 85.06 72 GLN A N 1
ATOM 545 C CA . GLN A 1 72 ? -13.435 -4.551 13.294 1.00 85.06 72 GLN A CA 1
ATOM 546 C C . GLN A 1 72 ? -14.301 -3.292 13.379 1.00 85.06 72 GLN A C 1
ATOM 548 O O . GLN A 1 72 ? -14.427 -2.721 14.457 1.00 85.06 72 GLN A O 1
ATOM 553 N N . LEU A 1 73 ? -14.932 -2.871 12.279 1.00 80.56 73 LEU A N 1
ATOM 554 C CA . LEU A 1 73 ? -15.843 -1.723 12.276 1.00 80.56 73 LEU A CA 1
ATOM 555 C C . LEU A 1 73 ? -17.103 -1.991 13.102 1.00 80.56 73 LEU A C 1
ATOM 557 O O . LEU A 1 73 ? -17.517 -1.126 13.867 1.00 80.56 73 LEU A O 1
ATOM 561 N N . ALA A 1 74 ? -17.684 -3.188 12.998 1.00 78.00 74 ALA A N 1
ATOM 562 C CA . ALA A 1 74 ? -18.829 -3.590 13.809 1.00 78.00 74 ALA A CA 1
ATOM 563 C C . ALA A 1 74 ? -18.482 -3.654 15.308 1.00 78.00 74 ALA A C 1
ATOM 565 O O . ALA A 1 74 ? -19.325 -3.330 16.137 1.00 78.00 74 ALA A O 1
ATOM 566 N N . LYS A 1 75 ? -17.242 -4.025 15.656 1.00 76.56 75 LYS A N 1
ATOM 567 C CA . LYS A 1 75 ? -16.724 -4.021 17.036 1.00 76.56 75 LYS A CA 1
ATOM 568 C C . LYS A 1 75 ? -16.370 -2.619 17.541 1.00 76.56 75 LYS A C 1
ATOM 570 O O . LYS A 1 75 ? -16.606 -2.320 18.706 1.00 76.56 75 LYS A O 1
ATOM 575 N N . ALA A 1 76 ? -15.807 -1.765 16.685 1.00 70.31 76 ALA A N 1
ATOM 576 C CA . ALA A 1 76 ? -15.432 -0.386 17.009 1.00 70.31 76 ALA A CA 1
ATOM 577 C C . ALA A 1 76 ? -16.651 0.550 17.085 1.00 70.31 76 ALA A C 1
ATOM 579 O O . ALA A 1 76 ? -16.609 1.591 17.743 1.00 70.31 76 ALA A O 1
ATOM 580 N N . GLN A 1 77 ? -17.758 0.170 16.444 1.00 57.66 77 GLN A N 1
ATOM 581 C CA . GLN A 1 77 ? -19.055 0.803 16.606 1.00 57.66 77 GLN A CA 1
ATOM 582 C C . GLN A 1 77 ? -19.747 0.230 17.850 1.00 57.66 77 GLN A C 1
ATOM 584 O O . GLN A 1 77 ? -20.495 -0.741 17.774 1.00 57.66 77 GLN A O 1
ATOM 589 N N . LEU A 1 78 ? -19.459 0.865 18.996 1.00 61.12 78 LEU A N 1
ATOM 590 C CA . LEU A 1 78 ? -20.358 1.061 20.140 1.00 61.12 78 LEU A CA 1
ATOM 591 C C . LEU A 1 78 ? -21.740 0.418 19.949 1.00 61.12 78 LEU A C 1
ATOM 593 O O . LEU A 1 78 ? -22.477 0.824 19.048 1.00 61.12 78 LEU A O 1
ATOM 597 N N . GLN A 1 79 ? -22.116 -0.513 20.834 1.00 46.94 79 GLN A N 1
ATOM 598 C CA . GLN A 1 79 ? -23.497 -0.979 20.978 1.00 46.94 79 GLN A CA 1
ATOM 599 C C . GLN A 1 79 ? -24.436 0.240 21.001 1.00 46.94 79 GLN A C 1
ATOM 601 O O . GLN A 1 79 ? -24.583 0.888 22.032 1.00 46.94 79 GLN A O 1
ATOM 606 N N . ILE A 1 80 ? -25.085 0.576 19.887 1.00 51.91 80 ILE A N 1
ATOM 607 C CA . ILE A 1 80 ? -26.336 1.322 19.946 1.00 51.91 80 ILE A CA 1
ATOM 608 C C . ILE A 1 80 ? -27.392 0.224 20.051 1.00 51.91 80 ILE A C 1
ATOM 610 O O . ILE A 1 80 ? -27.697 -0.420 19.041 1.00 51.91 80 ILE A O 1
ATOM 614 N N . PRO A 1 81 ? -27.882 -0.084 21.266 1.00 49.84 81 PRO A N 1
ATOM 615 C CA . PRO A 1 81 ? -28.872 -1.131 21.456 1.00 49.84 81 PRO A CA 1
ATOM 616 C C . PRO A 1 81 ? -30.106 -0.777 20.619 1.00 49.84 81 PRO A C 1
ATOM 618 O O . PRO A 1 81 ? -30.752 0.236 20.871 1.00 49.84 81 PRO A O 1
ATOM 621 N N . GLY A 1 82 ? -30.419 -1.576 19.592 1.00 59.66 82 GLY A N 1
ATOM 622 C CA . GLY A 1 82 ? -31.665 -1.404 18.834 1.00 59.66 82 GLY A CA 1
ATOM 623 C C . GLY A 1 82 ? -31.663 -1.783 17.354 1.00 59.66 82 GLY A C 1
ATOM 624 O O . GLY A 1 82 ? -32.741 -2.051 16.830 1.00 59.66 82 GLY A O 1
ATOM 625 N N . PHE A 1 83 ? -30.517 -1.878 16.668 1.00 50.41 83 PHE A N 1
ATOM 626 C CA . PHE A 1 83 ? -30.496 -2.291 15.257 1.00 50.41 83 PHE A CA 1
ATOM 627 C C . PHE A 1 83 ? -29.609 -3.512 15.030 1.00 50.41 83 PHE A C 1
ATOM 629 O O . PHE A 1 83 ? -28.455 -3.561 15.441 1.00 50.41 83 PHE A O 1
ATOM 636 N N . ARG A 1 84 ? -30.162 -4.512 14.334 1.00 59.84 84 ARG A N 1
ATOM 637 C CA . ARG A 1 84 ? -29.411 -5.617 13.728 1.00 59.84 84 ARG A CA 1
ATOM 638 C C . ARG A 1 84 ? -28.509 -5.048 12.626 1.00 59.84 84 ARG A C 1
ATOM 640 O O . ARG A 1 84 ? -28.824 -5.188 11.447 1.00 59.84 84 ARG A O 1
ATOM 647 N N . THR A 1 85 ? -27.420 -4.375 12.988 1.00 58.38 85 THR A N 1
ATOM 648 C CA . THR A 1 85 ? -26.381 -3.968 12.040 1.00 58.38 85 THR A CA 1
ATOM 649 C C . THR A 1 85 ? -25.757 -5.244 11.504 1.00 58.38 85 THR A C 1
ATOM 651 O O . THR A 1 85 ? -24.932 -5.881 12.150 1.00 58.38 85 THR A O 1
ATOM 654 N N . SER A 1 86 ? -26.234 -5.708 10.355 1.00 68.50 86 SER A N 1
ATOM 655 C CA . SER A 1 86 ? -25.718 -6.930 9.763 1.00 68.50 86 SER A CA 1
ATOM 656 C C . SER A 1 86 ? -24.319 -6.647 9.226 1.00 68.50 86 SER A C 1
ATOM 658 O O . SER A 1 86 ? -24.171 -6.049 8.160 1.00 68.50 86 SER A O 1
ATOM 660 N N . GLU A 1 87 ? -23.310 -7.116 9.951 1.00 74.69 87 GLU A N 1
ATOM 661 C CA . GLU A 1 87 ? -21.902 -7.214 9.545 1.00 74.69 87 GLU A CA 1
ATOM 662 C C . GLU A 1 87 ? -21.750 -7.629 8.070 1.00 74.69 87 GLU A C 1
ATOM 664 O O . GLU A 1 87 ? -20.996 -7.028 7.309 1.00 74.69 87 GLU A O 1
ATOM 669 N N . LYS A 1 88 ? -22.589 -8.572 7.621 1.00 81.00 88 LYS A N 1
ATOM 670 C CA . LYS A 1 88 ? -22.653 -9.057 6.234 1.00 81.00 88 LYS A CA 1
ATOM 671 C C . LYS A 1 88 ? -22.937 -7.963 5.195 1.00 81.00 88 LYS A C 1
ATOM 673 O O . LYS A 1 88 ? -22.371 -8.011 4.105 1.00 81.00 88 LYS A O 1
ATOM 678 N N . ILE A 1 89 ? -23.797 -6.985 5.500 1.00 83.38 89 ILE A N 1
ATOM 679 C CA . ILE A 1 89 ? -24.087 -5.869 4.582 1.00 83.38 89 ILE A CA 1
ATOM 680 C C . ILE A 1 89 ? -22.867 -4.952 4.486 1.00 83.38 89 ILE A C 1
ATOM 682 O O . ILE A 1 89 ? -22.452 -4.628 3.373 1.00 83.38 89 ILE A O 1
ATOM 686 N N . ILE A 1 90 ? -22.250 -4.605 5.621 1.00 84.00 90 ILE A N 1
ATOM 687 C CA . ILE A 1 90 ? -21.040 -3.768 5.661 1.00 84.00 90 ILE A CA 1
ATOM 688 C C . ILE A 1 90 ? -19.910 -4.442 4.876 1.00 84.00 90 ILE A C 1
ATOM 690 O O . ILE A 1 90 ? -19.341 -3.821 3.980 1.00 84.00 90 ILE A O 1
ATOM 694 N N . ALA A 1 91 ? -19.663 -5.732 5.120 1.00 86.94 91 ALA A N 1
ATOM 695 C CA . ALA A 1 91 ? -18.667 -6.521 4.399 1.00 86.94 91 ALA A CA 1
ATOM 696 C C . ALA A 1 91 ? -18.934 -6.566 2.886 1.00 86.94 91 ALA A C 1
ATOM 698 O O . ALA A 1 91 ? -17.996 -6.489 2.094 1.00 86.94 91 ALA A O 1
ATOM 699 N N . SER A 1 92 ? -20.199 -6.653 2.450 1.00 88.00 92 SER A N 1
ATOM 700 C CA . SER A 1 92 ? -20.541 -6.660 1.017 1.00 88.00 92 SER A CA 1
ATOM 701 C C . SER A 1 92 ? -20.183 -5.344 0.319 1.00 88.00 92 SER A C 1
ATOM 703 O O . SER A 1 92 ? -19.679 -5.353 -0.806 1.00 88.00 92 SER A O 1
ATOM 705 N N . ILE A 1 93 ? -20.386 -4.220 1.011 1.00 89.25 93 ILE A N 1
ATOM 706 C CA . ILE A 1 93 ? -20.057 -2.887 0.509 1.00 89.25 93 ILE A CA 1
ATOM 707 C C . ILE A 1 93 ? -18.535 -2.738 0.479 1.00 89.25 93 ILE A C 1
ATOM 709 O O . ILE A 1 93 ? -17.966 -2.456 -0.578 1.00 89.25 93 ILE A O 1
ATOM 713 N N . LEU A 1 94 ? -17.867 -3.010 1.607 1.00 88.94 94 LEU A N 1
ATOM 714 C CA . LEU A 1 94 ? -16.411 -2.928 1.740 1.00 88.94 94 LEU A CA 1
ATOM 715 C C . LEU A 1 94 ? -15.696 -3.816 0.725 1.00 88.94 94 LEU A C 1
ATOM 717 O O . LEU A 1 94 ? -14.704 -3.389 0.147 1.00 88.94 94 LEU A O 1
ATOM 721 N N . ARG A 1 95 ? -16.232 -5.005 0.427 1.00 92.44 95 ARG A N 1
ATOM 722 C CA . ARG A 1 95 ? -15.675 -5.917 -0.578 1.00 92.44 95 ARG A CA 1
ATOM 723 C C . ARG A 1 95 ? -15.528 -5.232 -1.928 1.00 92.44 95 ARG A C 1
ATOM 725 O O . ARG A 1 95 ? -14.457 -5.291 -2.521 1.00 92.44 95 ARG A O 1
ATOM 732 N N . ARG A 1 96 ? -16.563 -4.544 -2.411 1.00 90.50 96 ARG A N 1
ATOM 733 C CA . ARG A 1 96 ? -16.492 -3.874 -3.716 1.00 90.50 96 ARG A CA 1
ATOM 734 C C . ARG A 1 96 ? -15.456 -2.748 -3.726 1.00 90.50 96 ARG A C 1
ATOM 736 O O . ARG A 1 96 ? -14.745 -2.606 -4.716 1.00 90.50 96 ARG A O 1
ATOM 743 N N . TYR A 1 97 ? -15.362 -1.977 -2.642 1.00 92.06 97 TYR A N 1
ATOM 744 C CA . TYR A 1 97 ? -14.424 -0.856 -2.549 1.00 92.06 97 TYR A CA 1
ATOM 745 C C . TYR A 1 97 ? -12.981 -1.301 -2.342 1.00 92.06 97 TYR A C 1
ATOM 747 O O . TYR A 1 97 ? -12.119 -0.815 -3.062 1.00 92.06 97 TYR A O 1
ATOM 755 N N . ILE A 1 98 ? -12.720 -2.229 -1.418 1.00 92.56 98 ILE A N 1
ATOM 756 C CA . ILE A 1 98 ? -11.374 -2.732 -1.125 1.00 92.56 98 ILE A CA 1
ATOM 757 C C . ILE A 1 98 ? -10.796 -3.355 -2.389 1.00 92.56 98 ILE A C 1
ATOM 759 O O . ILE A 1 98 ? -9.799 -2.850 -2.877 1.00 92.56 98 ILE A O 1
ATOM 763 N N . TRP A 1 99 ? -11.463 -4.338 -3.005 1.00 91.75 99 TRP A N 1
ATOM 764 C CA . TRP A 1 99 ? -10.924 -5.009 -4.195 1.00 91.75 99 TRP A CA 1
ATOM 765 C C . TRP A 1 99 ? -10.701 -4.065 -5.380 1.00 91.75 99 TRP A C 1
ATOM 767 O O . TRP A 1 99 ? -9.675 -4.161 -6.055 1.00 91.75 99 TRP A O 1
ATOM 777 N N . ALA A 1 100 ? -11.624 -3.127 -5.625 1.00 94.12 100 ALA A N 1
ATOM 778 C CA . ALA A 1 100 ? -11.427 -2.119 -6.661 1.00 94.12 100 ALA A CA 1
ATOM 779 C C . ALA A 1 100 ? -10.228 -1.219 -6.326 1.00 94.12 100 ALA A C 1
ATOM 781 O O . ALA A 1 100 ? -9.331 -1.053 -7.151 1.00 94.12 100 ALA A O 1
ATOM 782 N N . LEU A 1 101 ? -10.174 -0.684 -5.105 1.00 94.75 101 LEU A N 1
ATOM 783 C CA . LEU A 1 101 ? -9.111 0.210 -4.657 1.00 94.75 101 LEU A CA 1
ATOM 784 C C . LEU A 1 101 ? -7.742 -0.473 -4.671 1.00 94.75 101 LEU A C 1
ATOM 786 O O . LEU A 1 101 ? -6.762 0.162 -5.049 1.00 94.75 101 LEU A O 1
ATOM 790 N N . THR A 1 102 ? -7.652 -1.756 -4.323 1.00 93.88 102 THR A N 1
ATOM 791 C CA . THR A 1 102 ? -6.411 -2.537 -4.393 1.00 93.88 102 THR A CA 1
ATOM 792 C C . THR A 1 102 ? -5.880 -2.587 -5.808 1.00 93.88 102 THR A C 1
ATOM 794 O O . THR A 1 102 ? -4.730 -2.242 -6.044 1.00 93.88 102 THR A O 1
ATOM 797 N N . ILE A 1 103 ? -6.719 -2.978 -6.767 1.00 94.75 103 ILE A N 1
ATOM 798 C CA . ILE A 1 103 ? -6.285 -3.128 -8.156 1.00 94.75 103 ILE A CA 1
ATOM 799 C C . ILE A 1 103 ? -5.869 -1.761 -8.709 1.00 94.75 103 ILE A C 1
ATOM 801 O O . ILE A 1 103 ? -4.795 -1.636 -9.295 1.00 94.75 103 ILE A O 1
ATOM 805 N N . PHE A 1 104 ? -6.666 -0.718 -8.457 1.00 95.81 104 PHE A N 1
ATOM 806 C CA . PHE A 1 104 ? -6.338 0.645 -8.879 1.00 95.81 104 PHE A CA 1
ATOM 807 C C . PHE A 1 104 ? -5.045 1.169 -8.241 1.00 95.81 104 PHE A C 1
ATOM 809 O O . PHE A 1 104 ? -4.195 1.710 -8.948 1.00 95.81 104 PHE A O 1
ATOM 816 N N . SER A 1 105 ? -4.869 0.998 -6.929 1.00 93.50 105 SER A N 1
ATOM 817 C CA . SER A 1 105 ? -3.675 1.468 -6.215 1.00 93.50 105 SER A CA 1
ATOM 818 C C . SER A 1 105 ? -2.425 0.691 -6.620 1.00 93.50 105 SER A C 1
ATOM 820 O O . SER A 1 105 ? -1.402 1.313 -6.885 1.00 93.50 105 SER A O 1
ATOM 822 N N . SER A 1 106 ? -2.499 -0.631 -6.778 1.00 94.31 106 SER A N 1
ATOM 823 C CA . SER A 1 106 ? -1.381 -1.447 -7.261 1.00 94.31 106 SER A CA 1
ATOM 824 C C . SER A 1 106 ? -0.943 -1.068 -8.671 1.00 94.31 106 SER A C 1
ATOM 826 O O . SER A 1 106 ? 0.257 -0.976 -8.930 1.00 94.31 106 SER A O 1
ATOM 828 N N . ILE A 1 107 ? -1.891 -0.805 -9.578 1.00 95.44 107 ILE A N 1
ATOM 829 C CA . ILE A 1 107 ? -1.571 -0.320 -10.926 1.00 95.44 107 ILE A CA 1
ATOM 830 C C . ILE A 1 107 ? -0.912 1.057 -10.843 1.00 95.44 107 ILE A C 1
ATOM 832 O O . ILE A 1 107 ? 0.139 1.262 -11.444 1.00 95.44 107 ILE A O 1
ATOM 836 N N . ALA A 1 108 ? -1.483 1.987 -10.073 1.00 94.44 108 ALA A N 1
ATOM 837 C CA . ALA A 1 108 ? -0.936 3.333 -9.923 1.00 94.44 108 ALA A CA 1
ATOM 838 C C . ALA A 1 108 ? 0.490 3.316 -9.349 1.00 94.44 108 ALA A C 1
ATOM 840 O O . ALA A 1 108 ? 1.390 3.941 -9.907 1.00 94.44 108 ALA A O 1
ATOM 841 N N . VAL A 1 109 ? 0.724 2.553 -8.279 1.00 92.81 109 VAL A N 1
ATOM 842 C CA . VAL A 1 109 ? 2.042 2.395 -7.649 1.00 92.81 109 VAL A CA 1
ATOM 843 C C . VAL A 1 109 ? 3.027 1.726 -8.609 1.00 92.81 109 VAL A C 1
ATOM 845 O O . VAL A 1 109 ? 4.160 2.190 -8.743 1.00 92.81 109 VAL A O 1
ATOM 848 N N . GLY A 1 110 ? 2.597 0.682 -9.324 1.00 92.19 110 GLY A N 1
ATOM 849 C CA . GLY A 1 110 ? 3.403 0.016 -10.346 1.00 92.19 110 GLY A CA 1
ATOM 850 C C . GLY A 1 110 ? 3.834 0.967 -11.464 1.00 92.19 110 GLY A C 1
ATOM 851 O O . GLY A 1 110 ? 5.009 1.001 -11.830 1.00 92.19 110 GLY A O 1
ATOM 852 N N . LEU A 1 111 ? 2.913 1.802 -11.952 1.00 92.12 111 LEU A N 1
ATOM 853 C CA . LEU A 1 111 ? 3.197 2.827 -12.956 1.00 92.12 111 LEU A CA 1
ATOM 854 C C . LEU A 1 111 ? 4.176 3.882 -12.433 1.00 92.12 111 LEU A C 1
ATOM 856 O O . LEU A 1 111 ? 5.151 4.189 -13.113 1.00 92.12 111 LEU A O 1
ATOM 860 N N . VAL A 1 112 ? 3.970 4.404 -11.220 1.00 91.19 112 VAL A N 1
ATOM 861 C CA . VAL A 1 112 ? 4.879 5.390 -10.606 1.00 91.19 112 VAL A CA 1
ATOM 862 C C . VAL A 1 112 ? 6.284 4.816 -10.429 1.00 91.19 112 VAL A C 1
ATOM 864 O O . VAL A 1 112 ? 7.271 5.508 -10.696 1.00 91.19 112 VAL A O 1
ATOM 867 N N . ALA A 1 113 ? 6.392 3.550 -10.024 1.00 89.19 113 ALA A N 1
ATOM 868 C CA . ALA A 1 113 ? 7.672 2.869 -9.889 1.00 89.19 113 ALA A CA 1
ATOM 869 C C . ALA A 1 113 ? 8.395 2.759 -11.240 1.00 89.19 113 ALA A C 1
ATOM 871 O O . ALA A 1 113 ? 9.553 3.159 -11.335 1.00 89.19 113 ALA A O 1
ATOM 872 N N . VAL A 1 114 ? 7.711 2.296 -12.294 1.00 86.81 114 VAL A N 1
ATOM 873 C CA . VAL A 1 114 ? 8.275 2.195 -13.654 1.00 86.81 114 VAL A CA 1
ATOM 874 C C . VAL A 1 114 ? 8.666 3.569 -14.204 1.00 86.81 114 VAL A C 1
ATOM 876 O O . VAL A 1 114 ? 9.758 3.722 -14.748 1.00 86.81 114 VAL A O 1
ATOM 879 N N . LEU A 1 115 ? 7.821 4.588 -14.029 1.00 86.38 115 LEU A N 1
ATOM 880 C CA . LEU A 1 115 ? 8.120 5.955 -14.465 1.00 86.38 115 LEU A CA 1
ATOM 881 C C . LEU A 1 115 ? 9.364 6.504 -13.769 1.00 86.38 115 LEU A C 1
ATOM 883 O O . LEU A 1 115 ? 10.215 7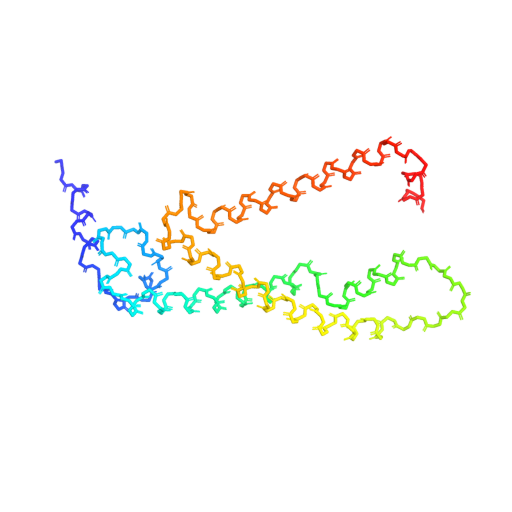.112 -14.408 1.00 86.38 115 LEU A O 1
ATOM 887 N N . SER A 1 116 ? 9.509 6.235 -12.476 1.00 85.94 116 SER A N 1
ATOM 888 C CA . SER A 1 116 ? 10.673 6.654 -11.698 1.00 85.94 116 SER A CA 1
ATOM 889 C C . SER A 1 116 ? 11.967 5.962 -12.154 1.00 85.94 116 SER A C 1
ATOM 891 O O . SER A 1 116 ? 13.034 6.575 -12.092 1.00 85.94 116 SER A O 1
ATOM 893 N N . GLU A 1 117 ? 11.887 4.731 -12.676 1.00 79.19 117 GLU A N 1
ATOM 894 C CA . GLU A 1 117 ? 13.025 4.075 -13.340 1.00 79.19 117 GLU A CA 1
ATOM 895 C C . GLU A 1 117 ? 13.413 4.754 -14.648 1.00 79.19 117 GLU A C 1
ATOM 897 O O . GLU A 1 117 ? 14.597 4.985 -14.897 1.00 79.19 117 GLU A O 1
ATOM 902 N N . ILE A 1 118 ? 12.423 5.120 -15.463 1.00 76.75 118 ILE A N 1
ATOM 903 C CA . ILE A 1 118 ? 12.648 5.831 -16.727 1.00 76.75 118 ILE A CA 1
ATOM 904 C C . ILE A 1 118 ? 13.265 7.211 -16.456 1.00 76.75 118 ILE A C 1
ATOM 906 O O . ILE A 1 118 ? 14.211 7.612 -17.131 1.00 76.75 118 ILE A O 1
ATOM 910 N N . LEU A 1 119 ? 12.782 7.906 -15.423 1.00 81.50 1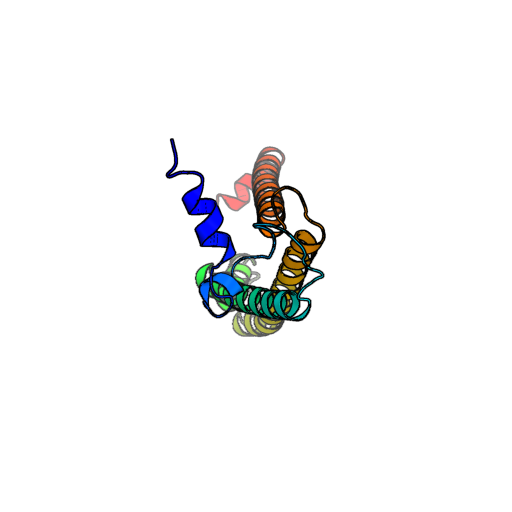19 LEU A N 1
ATOM 911 C CA . LEU A 1 119 ? 13.284 9.210 -14.981 1.00 81.50 119 LEU A CA 1
ATOM 912 C C . LEU A 1 119 ? 14.630 9.132 -14.240 1.00 81.50 119 LEU A C 1
ATOM 914 O O . LEU A 1 119 ? 15.182 10.170 -13.880 1.00 81.50 119 LEU A O 1
ATOM 918 N N . ARG A 1 120 ? 15.180 7.925 -14.025 1.00 76.69 120 ARG A N 1
ATOM 919 C CA . ARG A 1 120 ? 16.448 7.680 -13.314 1.00 76.69 120 ARG A CA 1
ATOM 920 C C . ARG A 1 120 ? 16.484 8.330 -11.927 1.00 76.69 120 ARG A C 1
ATOM 922 O O . ARG A 1 120 ? 17.501 8.900 -11.526 1.00 76.69 120 ARG A O 1
ATOM 929 N N . ALA A 1 121 ? 15.376 8.239 -11.196 1.00 80.12 121 ALA A N 1
ATOM 930 C CA . ALA A 1 121 ? 15.277 8.784 -9.850 1.00 80.12 121 ALA A CA 1
ATOM 931 C C . ALA A 1 121 ? 16.338 8.154 -8.922 1.00 80.12 121 ALA A C 1
ATOM 933 O O . ALA A 1 121 ? 16.506 6.930 -8.876 1.00 80.12 121 ALA A O 1
ATOM 934 N N . MET A 1 122 ? 17.068 8.990 -8.176 1.00 75.94 122 MET A N 1
ATOM 935 C CA . MET A 1 122 ? 18.092 8.529 -7.234 1.00 75.94 122 MET A CA 1
ATOM 936 C C . MET A 1 122 ? 17.448 7.701 -6.114 1.00 75.94 122 MET A C 1
ATOM 938 O O . MET A 1 122 ? 16.582 8.193 -5.401 1.00 75.94 122 MET A O 1
ATOM 942 N N . GLY A 1 123 ? 17.874 6.444 -5.964 1.00 75.50 123 GLY A N 1
ATOM 943 C CA . GLY A 1 123 ? 17.268 5.488 -5.024 1.00 75.50 123 GLY A CA 1
ATOM 944 C C . GLY A 1 123 ? 16.219 4.554 -5.643 1.00 75.50 123 GLY A C 1
ATOM 945 O O . GLY A 1 123 ? 15.774 3.626 -4.972 1.00 75.50 123 GLY A O 1
ATOM 946 N N . GLY A 1 124 ? 15.877 4.734 -6.927 1.00 82.12 124 GLY A N 1
ATOM 947 C CA . GLY A 1 124 ? 14.905 3.907 -7.647 1.00 82.12 124 GLY A CA 1
ATOM 948 C C . GLY A 1 124 ? 13.453 4.171 -7.232 1.00 82.12 124 GLY A C 1
ATOM 949 O O . GLY A 1 124 ? 13.170 4.560 -6.102 1.00 82.12 124 GLY A O 1
ATOM 950 N N . GLY A 1 125 ? 12.505 3.919 -8.136 1.00 82.44 125 GLY A N 1
ATOM 951 C CA . GLY A 1 125 ? 11.078 4.140 -7.900 1.00 82.44 125 GLY A CA 1
ATOM 952 C C . GLY A 1 125 ? 10.547 3.375 -6.695 1.00 82.44 125 GLY A C 1
ATOM 953 O O . GLY A 1 125 ? 9.896 3.947 -5.828 1.00 82.44 125 GLY A O 1
ATOM 954 N N . THR A 1 126 ? 10.895 2.094 -6.580 1.00 88.75 126 THR A N 1
ATOM 955 C CA . THR A 1 126 ? 10.491 1.266 -5.434 1.00 88.75 126 THR A CA 1
ATOM 956 C C . THR A 1 126 ? 11.098 1.757 -4.119 1.00 88.75 126 THR A C 1
ATOM 958 O O . THR A 1 126 ? 10.398 1.815 -3.115 1.00 88.75 126 THR A O 1
ATOM 961 N N . GLY A 1 127 ? 12.380 2.137 -4.113 1.00 88.75 127 GLY A N 1
ATOM 962 C CA . GLY A 1 127 ? 13.066 2.588 -2.899 1.00 88.75 127 GLY A CA 1
ATOM 963 C C . GLY A 1 127 ? 12.482 3.889 -2.353 1.00 88.75 127 GLY A C 1
ATOM 964 O O . GLY A 1 127 ? 12.230 3.995 -1.155 1.00 88.75 127 GLY A O 1
ATOM 965 N N . ILE A 1 128 ? 12.187 4.846 -3.238 1.00 90.62 128 ILE A N 1
ATOM 966 C CA . ILE A 1 128 ? 11.550 6.115 -2.862 1.00 90.62 128 ILE A CA 1
ATOM 967 C C . ILE A 1 128 ? 10.140 5.875 -2.310 1.00 90.62 128 ILE A C 1
ATOM 969 O O . ILE A 1 128 ? 9.790 6.422 -1.266 1.00 90.62 128 ILE A O 1
ATOM 973 N N . LEU A 1 129 ? 9.337 5.034 -2.970 1.00 91.44 129 LEU A N 1
ATOM 974 C CA . LEU A 1 129 ? 7.981 4.715 -2.513 1.00 91.44 129 LEU A CA 1
ATOM 975 C C . LEU A 1 129 ? 7.979 4.055 -1.129 1.00 91.44 129 LEU A C 1
ATOM 977 O O . LEU A 1 129 ? 7.175 4.426 -0.275 1.00 91.44 129 LEU A O 1
ATOM 981 N N . LEU A 1 130 ? 8.908 3.128 -0.885 1.00 93.38 130 LEU A N 1
ATOM 982 C CA . LEU A 1 130 ? 9.078 2.506 0.428 1.00 93.38 130 LEU A CA 1
ATOM 983 C C . LEU A 1 130 ? 9.504 3.524 1.487 1.00 93.38 130 LEU A C 1
ATOM 985 O O . LEU A 1 130 ? 8.927 3.542 2.570 1.00 93.38 130 LEU A O 1
ATOM 989 N N . LEU A 1 131 ? 10.464 4.399 1.175 1.00 94.75 131 LEU A N 1
ATOM 990 C CA . LEU A 1 131 ? 10.924 5.439 2.095 1.00 94.75 131 LEU A CA 1
ATOM 991 C C . LEU A 1 131 ? 9.773 6.355 2.525 1.00 94.75 131 LEU A C 1
ATOM 993 O O . LEU A 1 131 ? 9.577 6.585 3.720 1.00 94.75 131 LEU A O 1
ATOM 997 N N . VAL A 1 132 ? 9.000 6.861 1.561 1.00 93.88 132 VAL A N 1
ATOM 998 C CA . VAL A 1 132 ? 7.843 7.722 1.837 1.00 93.88 132 VAL A CA 1
ATOM 999 C C . VAL A 1 132 ? 6.790 6.958 2.640 1.00 93.88 132 VAL A C 1
ATOM 1001 O O . VAL A 1 132 ? 6.311 7.476 3.645 1.00 93.88 132 VAL A O 1
ATOM 1004 N N . GLY A 1 133 ? 6.474 5.717 2.258 1.00 93.44 133 GLY A N 1
ATOM 1005 C CA . GLY A 1 133 ? 5.500 4.885 2.968 1.00 93.44 133 GLY A CA 1
ATOM 1006 C C . GLY A 1 133 ? 5.873 4.654 4.433 1.00 93.44 133 GLY A C 1
ATOM 1007 O O . GLY A 1 133 ? 5.056 4.890 5.322 1.00 93.44 133 GLY A O 1
ATOM 1008 N N . ILE A 1 134 ? 7.125 4.275 4.691 1.00 95.25 134 ILE A N 1
ATOM 1009 C CA . ILE A 1 134 ? 7.649 4.078 6.046 1.00 95.25 134 ILE A CA 1
ATOM 1010 C C . ILE A 1 134 ? 7.602 5.396 6.826 1.00 95.25 134 ILE A C 1
ATOM 1012 O O . ILE A 1 134 ? 7.130 5.424 7.958 1.00 95.25 134 ILE A O 1
ATOM 1016 N N . THR A 1 135 ? 8.020 6.508 6.217 1.00 96.88 135 THR A N 1
ATOM 1017 C CA . THR A 1 135 ? 8.025 7.825 6.875 1.00 96.88 135 THR A CA 1
ATOM 1018 C C . THR A 1 135 ? 6.622 8.252 7.305 1.00 96.88 135 THR A C 1
ATOM 1020 O O . THR A 1 135 ? 6.430 8.682 8.442 1.00 96.88 135 THR A O 1
ATOM 1023 N N . ILE A 1 136 ? 5.626 8.105 6.425 1.00 96.31 136 ILE A N 1
ATOM 1024 C CA . ILE A 1 136 ? 4.231 8.434 6.743 1.00 96.31 136 ILE A CA 1
ATOM 1025 C C . ILE A 1 136 ? 3.672 7.497 7.817 1.00 96.31 136 ILE A C 1
ATOM 1027 O O . ILE A 1 136 ? 2.994 7.962 8.733 1.00 96.31 136 ILE A O 1
ATOM 1031 N N . GLN A 1 137 ? 3.984 6.200 7.756 1.00 95.56 137 GLN A N 1
ATOM 1032 C CA . GLN A 1 137 ? 3.575 5.247 8.786 1.00 95.56 137 GLN A CA 1
ATOM 1033 C C . GLN A 1 137 ? 4.141 5.639 10.159 1.00 95.56 137 GLN A C 1
ATOM 1035 O O . GLN A 1 137 ? 3.379 5.764 11.117 1.00 95.56 137 GLN A O 1
ATOM 1040 N N . TYR A 1 138 ? 5.441 5.923 10.253 1.00 96.56 138 TYR A N 1
ATOM 1041 C CA . TYR A 1 138 ? 6.059 6.387 11.498 1.00 96.56 138 TYR A CA 1
ATOM 1042 C C . TYR A 1 138 ? 5.451 7.698 11.996 1.00 96.56 138 TYR A C 1
ATOM 1044 O O . TYR A 1 138 ? 5.159 7.824 13.184 1.00 96.56 138 TYR A O 1
ATOM 1052 N N . TYR A 1 139 ? 5.215 8.658 11.096 1.00 96.06 139 TYR A N 1
ATOM 1053 C CA . TYR A 1 139 ? 4.556 9.911 11.451 1.00 96.06 139 TYR A CA 1
ATOM 1054 C C . TYR A 1 139 ? 3.167 9.670 12.055 1.00 96.06 139 TYR A C 1
ATOM 1056 O O . TYR A 1 139 ? 2.838 10.280 13.069 1.00 96.06 139 TYR A O 1
ATOM 1064 N N . SER A 1 140 ? 2.374 8.762 11.476 1.00 94.25 140 SER A N 1
ATOM 1065 C CA . SER A 1 140 ? 1.033 8.449 11.982 1.00 94.25 140 SER A CA 1
ATOM 1066 C C . SER A 1 140 ? 1.062 7.873 13.399 1.00 94.25 140 SER A C 1
ATOM 1068 O O . SER A 1 140 ? 0.276 8.302 14.238 1.00 94.25 140 SER A O 1
ATOM 1070 N N . ILE A 1 141 ? 2.021 6.989 13.694 1.00 94.31 141 ILE A N 1
ATOM 1071 C CA . ILE A 1 141 ? 2.195 6.389 15.023 1.00 94.31 141 ILE A CA 1
ATOM 1072 C C . ILE A 1 141 ? 2.525 7.479 16.050 1.00 94.31 141 ILE A C 1
ATOM 1074 O O . ILE A 1 141 ? 1.848 7.599 17.070 1.00 94.31 141 ILE A O 1
ATOM 1078 N N . LEU A 1 142 ? 3.497 8.339 15.736 1.00 93.69 142 LEU A N 1
ATOM 1079 C CA . LEU A 1 142 ? 3.894 9.458 16.596 1.00 93.69 142 LEU A CA 1
ATOM 1080 C C . LEU A 1 142 ? 2.743 10.449 16.814 1.00 93.69 142 LEU A C 1
ATOM 1082 O O . LEU A 1 142 ? 2.526 10.925 17.926 1.00 93.69 142 LEU A O 1
ATOM 1086 N N . ALA A 1 143 ? 1.994 10.774 15.760 1.00 92.31 143 ALA A N 1
ATOM 1087 C CA . ALA A 1 143 ? 0.852 11.677 15.850 1.00 92.31 143 ALA A CA 1
ATOM 1088 C C . ALA A 1 143 ? -0.253 11.104 16.752 1.00 92.31 143 ALA A C 1
ATOM 1090 O O . ALA A 1 143 ? -0.827 11.843 17.554 1.00 92.31 143 ALA A O 1
ATOM 1091 N N . SER A 1 144 ? -0.520 9.797 16.665 1.00 88.00 144 SER A N 1
ATOM 1092 C CA . SER A 1 144 ? -1.473 9.107 17.537 1.00 88.00 144 SER A CA 1
ATOM 1093 C C . SER A 1 144 ? -1.038 9.118 19.004 1.00 88.00 144 SER A C 1
ATOM 1095 O O . SER A 1 144 ? -1.863 9.412 19.867 1.00 88.00 144 SER A O 1
ATOM 1097 N N . GLU A 1 145 ? 0.243 8.879 19.297 1.00 87.69 145 GLU A N 1
ATOM 1098 C CA . GLU A 1 145 ? 0.781 8.973 20.664 1.00 87.69 145 GLU A CA 1
ATOM 1099 C C . GLU A 1 145 ? 0.597 10.382 21.244 1.00 87.69 145 GLU A C 1
ATOM 1101 O O . GLU A 1 145 ? 0.036 10.549 22.328 1.00 87.69 145 GLU A O 1
ATOM 1106 N N . ARG A 1 146 ? 0.967 11.420 20.482 1.00 85.69 146 ARG A N 1
ATOM 1107 C CA . ARG A 1 146 ? 0.812 12.819 20.915 1.00 85.69 146 ARG A CA 1
ATOM 1108 C C . ARG A 1 146 ? -0.645 13.224 21.112 1.00 85.69 146 ARG A C 1
ATOM 1110 O O . ARG A 1 146 ? -0.942 13.999 22.019 1.00 85.69 146 ARG A O 1
ATOM 1117 N N . ALA A 1 147 ? -1.557 12.713 20.287 1.00 83.69 147 ALA A N 1
ATOM 1118 C CA . ALA A 1 147 ? -2.985 12.970 20.445 1.00 83.69 147 ALA A CA 1
ATOM 1119 C C . ALA A 1 147 ? -3.531 12.370 21.753 1.00 83.69 147 ALA A C 1
ATOM 1121 O O . ALA A 1 147 ? -4.325 13.015 22.438 1.00 83.69 147 ALA A O 1
ATOM 1122 N N . LEU A 1 148 ? -3.078 11.171 22.131 1.00 80.31 148 LEU A N 1
ATOM 1123 C CA . LEU A 1 148 ? -3.476 10.517 23.381 1.00 80.31 148 LEU A CA 1
ATOM 1124 C C . LEU A 1 148 ? -2.911 11.230 24.620 1.00 80.31 148 LEU A C 1
ATOM 1126 O O . LEU A 1 148 ? -3.609 11.336 25.629 1.00 80.31 148 LEU A O 1
ATOM 1130 N N . GLU A 1 149 ? -1.693 11.768 24.537 1.00 77.50 149 GLU A N 1
ATOM 1131 C CA . GLU A 1 149 ? -1.090 12.580 25.605 1.00 77.50 149 GLU A CA 1
ATOM 1132 C C . GLU A 1 149 ? -1.793 13.935 25.785 1.00 77.50 149 GLU A C 1
ATOM 1134 O O . GLU A 1 149 ? -2.007 14.383 26.912 1.00 77.50 149 GLU A O 1
ATOM 1139 N N . MET A 1 150 ? -2.179 14.587 24.684 1.00 76.69 150 MET A N 1
ATOM 1140 C CA . MET A 1 150 ? -2.811 15.911 24.710 1.00 76.69 150 MET A CA 1
ATOM 1141 C C . MET A 1 150 ? -4.279 15.861 25.165 1.00 76.69 150 MET A C 1
ATOM 1143 O O . MET A 1 150 ? -4.775 16.822 25.754 1.00 76.69 150 MET A O 1
ATOM 1147 N N . TYR A 1 151 ? -4.962 14.733 24.950 1.00 75.44 151 TYR A N 1
ATOM 1148 C CA . TYR A 1 151 ? -6.341 14.502 25.384 1.00 75.44 151 TYR A CA 1
ATOM 1149 C C . TYR A 1 151 ? -6.426 13.339 26.390 1.00 75.44 151 TYR A C 1
ATOM 1151 O O . TYR A 1 151 ? -6.954 12.270 26.067 1.00 75.44 151 TYR A O 1
ATOM 1159 N N . PRO A 1 152 ? -6.011 13.545 27.658 1.00 67.19 152 PRO A N 1
ATOM 1160 C CA . PRO A 1 152 ? -5.992 12.500 28.691 1.00 67.19 152 PRO A CA 1
ATOM 1161 C C . PRO A 1 152 ? -7.383 11.944 29.055 1.00 67.19 152 PRO A C 1
ATOM 1163 O O . PRO A 1 152 ? -7.490 10.962 29.791 1.00 67.19 152 PRO A O 1
ATOM 1166 N N . ALA A 1 153 ? -8.463 12.574 28.580 1.00 68.56 153 ALA A N 1
ATOM 1167 C CA . ALA A 1 153 ? -9.828 12.059 28.680 1.00 68.56 153 ALA A CA 1
ATOM 1168 C C . ALA A 1 153 ? -10.132 10.973 27.625 1.00 68.56 153 ALA A C 1
ATOM 1170 O O . ALA A 1 153 ? -10.808 10.002 27.948 1.00 68.56 153 ALA A O 1
ATOM 1171 N N . LEU A 1 154 ? -9.585 11.080 26.405 1.00 67.25 154 LEU A N 1
ATOM 1172 C CA . LEU A 1 154 ? -9.723 10.055 25.358 1.00 67.25 154 LEU A CA 1
ATOM 1173 C C . LEU A 1 154 ? -8.916 8.799 25.706 1.00 67.25 154 LEU A C 1
ATOM 1175 O O . LEU A 1 154 ? -9.405 7.686 25.542 1.00 67.25 154 LEU A O 1
ATOM 1179 N N . ALA A 1 155 ? -7.720 8.972 26.277 1.00 64.25 155 ALA A N 1
ATOM 1180 C CA . ALA A 1 155 ? -6.873 7.861 26.712 1.00 64.25 155 ALA A CA 1
ATOM 1181 C C . ALA A 1 155 ? -7.528 6.961 27.780 1.00 64.25 155 ALA A C 1
ATOM 1183 O O . ALA A 1 155 ? -7.206 5.780 27.859 1.00 64.25 155 ALA A O 1
ATOM 1184 N N . ARG A 1 156 ? -8.446 7.497 28.601 1.00 63.34 156 ARG A N 1
ATOM 1185 C CA . ARG A 1 156 ? -9.187 6.715 29.606 1.00 63.34 156 ARG A CA 1
ATOM 1186 C C . ARG A 1 156 ? -10.303 5.870 28.991 1.00 63.34 156 ARG A C 1
ATOM 1188 O O . ARG A 1 156 ? -10.488 4.747 29.429 1.00 63.34 156 ARG A O 1
ATOM 1195 N N . PHE A 1 157 ? -10.971 6.368 27.951 1.00 65.44 157 PHE A N 1
ATOM 1196 C CA . PHE A 1 157 ? -12.056 5.659 27.262 1.00 65.44 157 PHE A CA 1
ATOM 1197 C C . PHE A 1 157 ? -11.571 4.464 26.422 1.00 65.44 157 PHE A C 1
ATOM 1199 O O . PHE A 1 157 ? -12.289 3.488 26.292 1.00 65.44 157 PHE A O 1
ATOM 1206 N N . PHE A 1 158 ? -10.355 4.517 25.864 1.00 64.62 158 PHE A N 1
ATOM 1207 C CA . PHE A 1 158 ? -9.767 3.387 25.120 1.00 64.62 158 PHE A CA 1
ATOM 1208 C C . PHE A 1 158 ? -9.123 2.313 26.013 1.00 64.62 158 PHE A C 1
ATOM 1210 O O . PHE A 1 158 ? -8.695 1.277 25.505 1.00 64.62 158 PHE A O 1
ATOM 1217 N N . ARG A 1 159 ? -8.968 2.583 27.316 1.00 57.03 159 ARG A N 1
ATOM 1218 C CA . ARG A 1 159 ? -8.297 1.691 28.276 1.00 57.03 159 ARG A CA 1
ATOM 1219 C C . ARG A 1 159 ? -9.284 0.896 29.145 1.00 57.03 159 ARG A C 1
ATOM 1221 O O . ARG A 1 159 ? -8.838 -0.025 29.827 1.00 57.03 159 ARG A O 1
ATOM 1228 N N . GLU A 1 160 ? -10.567 1.259 29.119 1.00 44.50 160 GLU A N 1
ATOM 1229 C CA . GLU A 1 160 ? -11.710 0.513 29.679 1.00 44.50 160 GLU A CA 1
ATOM 1230 C C . GLU A 1 160 ? -12.412 -0.296 28.582 1.00 44.50 160 GLU A C 1
ATOM 1232 O O . GLU A 1 160 ? -12.868 -1.418 28.896 1.00 44.50 160 GLU A O 1
#

Foldseek 3Di:
DPPVVVVVVVVVPPDPPPPVNLQDQPLDDDDDVPPCVVSLVSNLVVLLVVLLVVLVVCCVVVLVQLLSVLVVVVVVPDPPPDDPPPSVVSSVVSNVVSNVCSSVVSNVLSVQQSVQSNVVPVCGSVRVVVVVVVVVVVVVVVVVVVVCVVCVVVVVVVVD

Organism: Thermofilum pendens (NCBI:txid2269)

Radius of gyration: 23.53 Å; chains: 1; bounding box: 77×31×57 Å

pLDDT: mean 77.02, std 16.33, range [44.5, 96.88]

Sequence (160 aa):
MDRHVQLYGARANTPAWLPGVLLIAPRALSQPALADPVHTLIYAVLYVLLAVLFGVAWILTSGMDPETQAEQLAKAQLQIPGFRTSEKIIASILRRYIWALTIFSSIAVGLVAVLSEILRAMGGGTGILLLVGITIQYYSILASERALEMYPALARFFRE

InterPro domains:
  IPR002208 SecY/SEC61-alpha family [PF00344] (15-139)
  IPR002208 SecY/SEC61-alpha family [PTHR10906] (31-151)
  IPR023201 SecY domain superfamily [G3DSA:1.10.3370.10] (4-160)
  IPR023201 SecY domain superfamily [SSF103491] (29-145)

Secondary structure (DSSP, 8-state):
--HHHHHHHHHTT--TT-HHHHTS-TTSSSS-TTT-HHHHHHHHHHHHHHHHHHHHHHHHHTT-SHHHHHHHHHHHS---TT----HHHHHHHHHHHHHHHHHHHHHHHHHHHHHHHHTT-TT-HHHHHHHHHHHHHHHHHHHHHHHHHH-TTHHHHTT-